Protein AF-A0A392SM19-F1 (afdb_monomer)

Nearest PDB structures (foldseek):
  3nbf-assembly2_D  TM=9.879E-01  e=1.807E-07  Thermus thermophilus HB27
  3bor-assembly1_A  TM=9.594E-0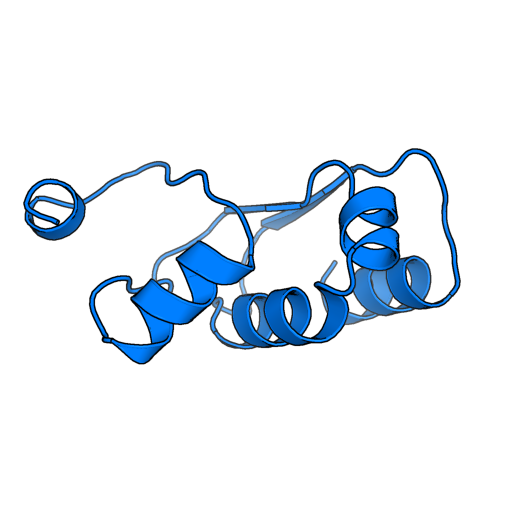1  e=3.088E-07  Homo sapiens
  3eiq-assembly1_D  TM=9.422E-01  e=1.180E-06  Homo sapiens
  3eiq-assembly1_A  TM=9.437E-01  e=1.542E-06  Homo sapiens
  2vsx-assembly1_A  TM=9.589E-01  e=1.231E-05  Saccharomyces cerevisiae

Solvent-accessible surface area (backbone atoms only — not comparable to full-atom values): 5225 Å² total; per-residue (Å²): 116,77,63,57,78,73,57,73,95,76,87,86,76,56,51,74,58,50,49,50,32,43,74,70,68,70,46,83,47,76,81,47,52,69,49,76,42,69,51,46,50,56,40,51,76,76,63,40,54,67,46,47,51,56,53,59,70,57,38,44,89,80,49,50,58,48,80,41,52,94,59,79,53,71,68,56,54,49,50,45,75,75,65,100

Radius of gyration: 12.92 Å; Cα contacts (8 Å, |Δi|>4): 79; chains: 1; bounding box: 37×21×26 Å

Organism: NCBI:txid97028

pLDDT: mean 93.51, std 6.19, range [58.44, 97.69]

InterPro domains:
  IPR011545 DEAD/DEAH-box helicase domain [PF00270] (6-78)
  IPR014001 Helicase superfamily 1/2, ATP-binding do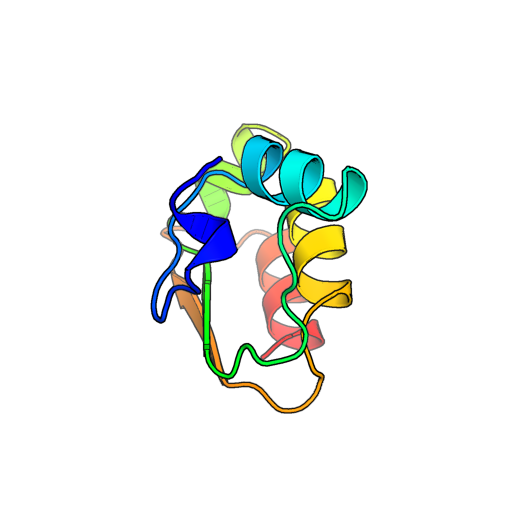main [PS51192] (1-84)
  IPR027417 P-loop containing nucleoside triphosphate hydrolase [G3DSA:3.40.50.300] (1-84)
  IPR027417 P-loop containing nucleoside triphosphate hydrolase [SSF52540] (2-84)
  IPR044742 RhlB-like, DEAD/DEAH-box helicase domain [cd00268] (1-84)
  IPR050079 DEAD box RNA helicase [PTHR47959] (2-84)

Sequence (84 aa):
MRQLDYGVDIAVGTPGRIIDLLNRGALNLKEVQFVILDEADQMLQVGFQEDVEKILERLPAKRQTLMFSATMPTWIKQLTRNYL

Mean predicted aligned error: 3.2 Å

Foldseek 3Di:
DVVCVVPDPDDDDDLVVVLVCVVVVNDAQAPAQEDEAEQVVVCVVVPCLVSVVVVLVRHDLRHYYHYYHPDCDPSNVVCVVVRD

Structure (mmCIF, N/CA/C/O backbone):
data_AF-A0A392SM19-F1
#
_entry.id   AF-A0A392SM19-F1
#
loop_
_atom_site.group_PDB
_atom_site.id
_atom_site.type_symbol
_atom_site.label_atom_id
_atom_site.label_alt_id
_atom_site.label_comp_id
_atom_site.label_asym_id
_atom_site.label_entity_id
_atom_site.label_seq_id
_atom_site.pdbx_PDB_ins_code
_atom_site.Cartn_x
_atom_site.Cartn_y
_atom_site.Cartn_z
_atom_site.occupancy
_atom_site.B_iso_or_equiv
_atom_site.auth_seq_id
_atom_site.auth_comp_id
_atom_site.auth_asym_id
_atom_site.auth_atom_id
_atom_site.pdbx_PDB_model_num
ATOM 1 N N . MET A 1 1 ? -15.266 -4.393 -15.016 1.00 58.44 1 MET A N 1
ATOM 2 C CA . MET A 1 1 ? -15.803 -3.796 -13.773 1.00 58.44 1 MET A CA 1
ATOM 3 C C . MET A 1 1 ? -16.833 -4.683 -13.083 1.00 58.44 1 MET A C 1
ATOM 5 O O . MET A 1 1 ? -16.759 -4.759 -11.873 1.00 58.44 1 MET A O 1
ATOM 9 N N . ARG A 1 2 ? -17.635 -5.473 -13.820 1.00 65.06 2 ARG A N 1
ATOM 10 C CA . ARG A 1 2 ? -18.594 -6.457 -13.272 1.00 65.06 2 ARG A CA 1
ATOM 11 C C . ARG A 1 2 ? -18.077 -7.378 -12.150 1.00 65.06 2 ARG A C 1
ATOM 13 O O . ARG A 1 2 ? -18.874 -7.820 -11.349 1.00 65.06 2 ARG A O 1
ATOM 20 N N . GLN A 1 3 ? -16.780 -7.705 -12.108 1.00 75.06 3 GLN A N 1
ATOM 21 C CA . GLN A 1 3 ? -16.209 -8.606 -11.091 1.00 75.06 3 GLN A CA 1
ATOM 22 C C . GLN A 1 3 ? -16.096 -7.976 -9.696 1.00 75.06 3 GLN A C 1
ATOM 24 O O . GLN A 1 3 ? -16.300 -8.684 -8.722 1.00 75.06 3 GLN A O 1
ATOM 29 N N . LEU A 1 4 ? -15.809 -6.672 -9.589 1.00 82.50 4 LEU A N 1
ATOM 30 C CA . LEU A 1 4 ? -15.725 -6.001 -8.282 1.00 82.50 4 LEU A CA 1
ATOM 31 C C . LEU A 1 4 ? -17.112 -5.816 -7.656 1.00 82.50 4 LEU A C 1
ATOM 33 O O . LEU A 1 4 ? -17.236 -5.842 -6.437 1.00 82.50 4 LEU A O 1
ATOM 37 N N . ASP A 1 5 ? -18.152 -5.717 -8.488 1.00 81.88 5 ASP A N 1
ATOM 38 C CA . ASP A 1 5 ? -19.545 -5.596 -8.045 1.00 81.88 5 ASP A CA 1
ATOM 39 C C . ASP A 1 5 ? -20.043 -6.853 -7.304 1.00 81.88 5 ASP A C 1
ATOM 41 O O . ASP A 1 5 ? -20.984 -6.771 -6.519 1.00 81.88 5 ASP A O 1
ATOM 45 N N . TYR A 1 6 ? -19.412 -8.013 -7.531 1.00 87.31 6 TYR A N 1
ATOM 46 C CA . TYR A 1 6 ? -19.704 -9.257 -6.808 1.00 87.31 6 TYR A CA 1
ATOM 47 C C . TYR A 1 6 ? -18.894 -9.413 -5.510 1.00 87.31 6 TYR A C 1
ATOM 49 O O . TYR A 1 6 ? -19.121 -10.370 -4.773 1.00 87.31 6 TYR A O 1
ATOM 57 N N . GLY A 1 7 ? -17.976 -8.484 -5.221 1.00 88.00 7 GLY A N 1
ATOM 58 C CA . GLY A 1 7 ? -16.991 -8.618 -4.152 1.00 88.00 7 GLY A CA 1
ATOM 59 C C . GLY A 1 7 ? -15.806 -9.502 -4.552 1.00 88.00 7 GLY A C 1
ATOM 60 O O . GLY A 1 7 ? -15.911 -10.377 -5.410 1.00 88.00 7 GLY A O 1
ATOM 61 N N . VAL A 1 8 ? -14.649 -9.242 -3.942 1.00 91.31 8 VAL A N 1
ATOM 62 C CA . VAL A 1 8 ? -13.420 -10.020 -4.143 1.00 91.31 8 VAL A CA 1
ATOM 63 C C . VAL A 1 8 ? -12.686 -10.178 -2.817 1.00 91.31 8 VAL A C 1
ATOM 65 O O . VAL A 1 8 ? -12.564 -9.212 -2.068 1.00 91.31 8 VAL A O 1
ATOM 68 N N . ASP A 1 9 ? -12.160 -11.373 -2.554 1.00 93.25 9 ASP A N 1
ATOM 69 C CA . ASP A 1 9 ? -11.325 -11.626 -1.371 1.00 93.25 9 ASP A CA 1
ATOM 70 C C . ASP A 1 9 ? -9.874 -11.175 -1.590 1.00 93.25 9 ASP A C 1
ATOM 72 O O . ASP A 1 9 ? -9.190 -10.745 -0.663 1.00 93.25 9 ASP A O 1
ATOM 76 N N . ILE A 1 10 ? -9.394 -11.271 -2.836 1.00 95.12 10 ILE A N 1
ATOM 77 C CA . ILE A 1 10 ? -8.028 -10.921 -3.229 1.00 95.12 10 ILE A CA 1
ATOM 78 C C . ILE A 1 10 ? -8.079 -10.047 -4.479 1.00 95.12 10 ILE A C 1
ATOM 80 O O . ILE A 1 10 ? -8.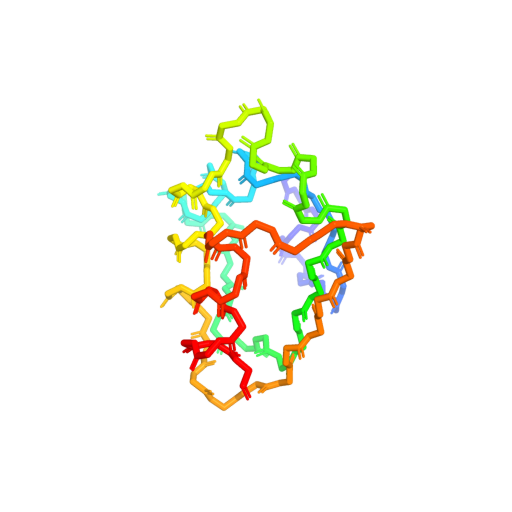674 -10.416 -5.493 1.00 95.12 10 ILE A O 1
ATOM 84 N N . ALA A 1 11 ? -7.400 -8.904 -4.421 1.00 94.44 11 ALA A N 1
ATOM 85 C CA . ALA A 1 11 ? -7.188 -8.023 -5.559 1.00 94.44 11 ALA A CA 1
ATOM 86 C C . ALA A 1 11 ? -5.688 -7.795 -5.767 1.00 94.44 11 ALA A C 1
ATOM 88 O O . ALA A 1 11 ? -4.961 -7.492 -4.824 1.00 94.44 11 ALA A O 1
ATOM 89 N N . VAL A 1 12 ? -5.239 -7.916 -7.018 1.00 96.31 12 VAL A N 1
ATOM 90 C CA . VAL A 1 12 ? -3.858 -7.642 -7.431 1.00 96.31 12 VAL A CA 1
ATOM 91 C C . VAL A 1 12 ? -3.895 -6.605 -8.544 1.00 96.31 12 VAL A C 1
ATOM 93 O O . VAL A 1 12 ? -4.678 -6.722 -9.488 1.00 96.31 12 VAL A O 1
ATOM 96 N N . GLY A 1 13 ? -3.058 -5.578 -8.446 1.00 95.19 13 GLY A N 1
ATOM 97 C CA . GLY A 1 13 ? -2.986 -4.536 -9.459 1.00 95.19 13 GLY A CA 1
ATOM 98 C C . GLY A 1 13 ? -1.809 -3.599 -9.252 1.00 95.19 13 GLY A C 1
ATOM 99 O O . GLY A 1 13 ? -1.259 -3.501 -8.159 1.00 95.19 13 GLY A O 1
ATOM 100 N N . THR A 1 14 ? -1.433 -2.899 -10.319 1.00 95.94 14 THR A N 1
ATOM 101 C CA . THR A 1 14 ? -0.410 -1.852 -10.260 1.00 95.94 14 THR A CA 1
ATOM 102 C C . THR A 1 14 ? -0.960 -0.596 -9.571 1.00 95.94 14 THR A C 1
ATOM 104 O O . THR A 1 14 ? -2.160 -0.317 -9.705 1.00 95.94 14 THR A O 1
ATOM 107 N N . PRO A 1 15 ? -0.117 0.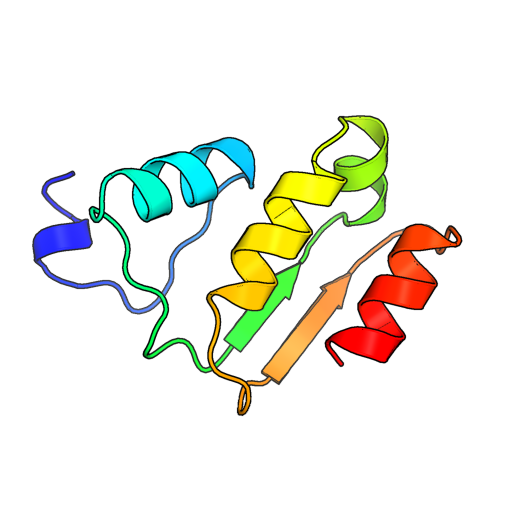201 -8.882 1.00 96.75 15 PRO A N 1
ATOM 108 C CA . PRO A 1 15 ? -0.568 1.370 -8.120 1.00 96.75 15 PRO A CA 1
ATOM 109 C C . PRO A 1 15 ? -1.453 2.322 -8.933 1.00 96.75 15 PRO A C 1
ATOM 111 O O . PRO A 1 15 ? -2.570 2.624 -8.515 1.00 96.75 15 PRO A O 1
ATOM 114 N N . GLY A 1 16 ? -1.033 2.668 -10.156 1.00 96.25 16 GLY A N 1
ATOM 115 C CA . GLY A 1 16 ? -1.787 3.558 -11.045 1.00 96.25 16 GLY A CA 1
ATOM 116 C C . GLY A 1 16 ? -3.208 3.076 -11.385 1.00 96.25 16 GLY A C 1
ATOM 117 O O . GLY A 1 16 ? -4.127 3.883 -11.515 1.00 96.25 16 GLY A O 1
ATOM 118 N N . ARG A 1 17 ? -3.446 1.759 -11.495 1.00 96.25 17 ARG A N 1
ATOM 119 C CA . ARG A 1 17 ? -4.808 1.237 -11.717 1.00 96.25 17 ARG A CA 1
ATOM 120 C C . ARG A 1 17 ? -5.613 1.183 -10.422 1.00 96.25 17 ARG A C 1
ATOM 122 O O . ARG A 1 17 ? -6.812 1.451 -10.456 1.00 96.25 17 ARG A O 1
ATOM 129 N N . ILE A 1 18 ? -4.985 0.834 -9.303 1.00 96.69 18 ILE A N 1
ATOM 130 C CA . ILE A 1 18 ? -5.661 0.789 -8.003 1.00 96.69 18 ILE A CA 1
ATOM 131 C C . ILE A 1 18 ? -6.137 2.191 -7.608 1.00 96.69 18 ILE A C 1
ATOM 133 O O . ILE A 1 18 ? -7.299 2.346 -7.234 1.00 96.69 18 ILE A O 1
ATOM 137 N N . ILE A 1 19 ? -5.297 3.218 -7.770 1.00 96.06 19 ILE A N 1
ATOM 138 C CA . ILE A 1 19 ? -5.671 4.600 -7.452 1.00 96.06 19 ILE A CA 1
ATOM 139 C C . ILE A 1 19 ? -6.783 5.129 -8.371 1.00 96.06 19 ILE A C 1
ATOM 141 O O . ILE A 1 19 ? -7.709 5.771 -7.880 1.00 96.06 19 ILE A O 1
ATOM 145 N N . ASP A 1 20 ? -6.775 4.796 -9.671 1.00 96.38 20 ASP A N 1
ATOM 146 C CA . ASP A 1 20 ? -7.886 5.119 -10.585 1.00 96.38 20 ASP A CA 1
ATOM 147 C C . ASP A 1 20 ? -9.210 4.526 -10.082 1.00 96.38 20 ASP A C 1
ATOM 149 O O . ASP A 1 20 ? -10.217 5.228 -9.970 1.00 96.38 20 ASP A O 1
ATOM 153 N N . LEU A 1 21 ? -9.209 3.240 -9.719 1.00 95.31 21 LEU A N 1
ATOM 154 C CA . LEU A 1 21 ? -10.410 2.558 -9.235 1.00 95.31 21 LEU A CA 1
ATOM 155 C C . LEU A 1 21 ? -10.902 3.123 -7.896 1.00 95.31 21 LEU A C 1
ATOM 157 O O . LEU A 1 21 ? -12.113 3.266 -7.713 1.00 95.31 21 LEU A O 1
ATOM 161 N N . LEU A 1 22 ? -9.989 3.485 -6.990 1.00 94.56 22 LEU A N 1
ATOM 162 C CA . LEU A 1 22 ? -10.317 4.167 -5.736 1.00 94.56 22 LEU A CA 1
ATOM 163 C C . LEU A 1 22 ? -10.956 5.537 -5.992 1.00 94.56 22 LEU A C 1
ATOM 165 O O . LEU A 1 22 ? -12.001 5.847 -5.421 1.00 94.56 22 LEU A O 1
ATOM 169 N N . ASN A 1 23 ? -10.361 6.343 -6.875 1.00 94.81 23 ASN A N 1
ATOM 170 C CA . ASN A 1 23 ? -10.841 7.690 -7.197 1.00 94.81 23 ASN A CA 1
ATOM 171 C C . ASN A 1 23 ? -12.221 7.673 -7.862 1.00 94.81 23 ASN A C 1
ATOM 173 O O . ASN A 1 23 ? -13.042 8.555 -7.623 1.00 94.81 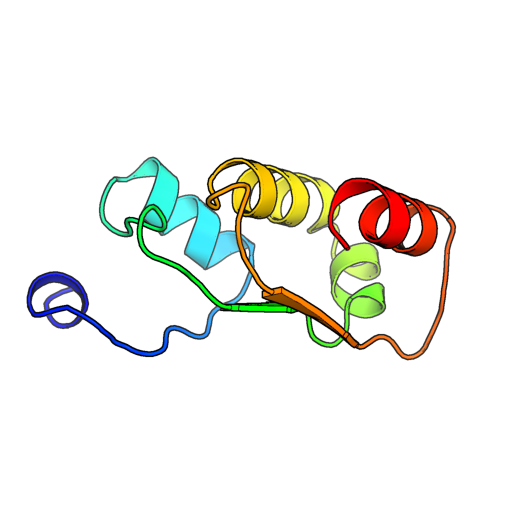23 ASN A O 1
ATOM 177 N N . ARG A 1 24 ? -12.499 6.645 -8.667 1.00 94.62 24 ARG A N 1
ATOM 178 C CA . ARG A 1 24 ? -13.800 6.431 -9.315 1.00 94.62 24 ARG A CA 1
ATOM 179 C C . ARG A 1 24 ? -14.853 5.824 -8.387 1.00 94.62 24 ARG A C 1
ATOM 181 O O . ARG A 1 24 ? -15.993 5.657 -8.812 1.00 94.62 24 ARG A O 1
ATOM 188 N N . GLY A 1 25 ? -14.480 5.450 -7.162 1.00 92.00 25 GLY A N 1
ATOM 189 C CA . GLY A 1 25 ? -15.354 4.750 -6.219 1.00 92.00 25 GLY A CA 1
ATOM 190 C C . GLY A 1 25 ? -15.689 3.312 -6.628 1.00 92.00 25 GLY A C 1
ATOM 191 O O . GLY A 1 25 ? -16.611 2.726 -6.073 1.00 92.00 25 GLY A O 1
ATOM 192 N N . ALA A 1 26 ? -14.957 2.744 -7.591 1.00 92.88 26 ALA A N 1
ATOM 193 C CA . ALA A 1 26 ? -15.164 1.385 -8.093 1.00 92.88 26 ALA A CA 1
ATOM 194 C C . ALA A 1 26 ? -14.441 0.319 -7.251 1.00 92.88 26 ALA A C 1
ATOM 196 O O . ALA A 1 26 ? -14.722 -0.868 -7.392 1.00 92.88 26 ALA A O 1
ATOM 197 N N . LEU A 1 27 ? -13.500 0.731 -6.397 1.00 93.88 27 LEU A N 1
ATOM 198 C CA . LEU A 1 27 ? -12.803 -0.129 -5.445 1.00 93.88 27 LEU A CA 1
ATOM 199 C C . LEU A 1 27 ? -12.887 0.483 -4.046 1.00 93.88 27 LEU A C 1
ATOM 201 O O . LEU A 1 27 ? -12.597 1.663 -3.853 1.00 93.88 27 LEU A O 1
ATOM 205 N N . ASN A 1 28 ? -13.262 -0.337 -3.068 1.00 93.00 28 ASN A N 1
ATOM 206 C CA . ASN A 1 28 ? -13.342 0.042 -1.664 1.00 93.00 28 ASN A CA 1
ATOM 207 C C . ASN A 1 28 ? -12.370 -0.822 -0.854 1.00 93.00 28 ASN A C 1
ATOM 209 O O . ASN A 1 28 ? -12.452 -2.043 -0.900 1.00 93.00 28 ASN A O 1
ATOM 213 N N . LEU A 1 29 ? -11.467 -0.183 -0.108 1.00 95.12 29 LEU A N 1
ATOM 214 C CA . LEU A 1 29 ? -10.437 -0.865 0.680 1.00 95.12 29 LEU A CA 1
ATOM 215 C C . LEU A 1 29 ? -10.726 -0.894 2.190 1.00 95.12 29 LEU A C 1
ATOM 217 O O . LEU A 1 29 ? -9.887 -1.344 2.964 1.00 95.12 29 LEU A O 1
ATOM 221 N N . LYS A 1 30 ? -11.903 -0.429 2.635 1.00 94.56 30 LYS A N 1
ATOM 222 C CA . LYS A 1 30 ? -12.244 -0.279 4.065 1.00 94.56 30 LYS A CA 1
ATOM 223 C C . LYS A 1 30 ? -12.257 -1.581 4.872 1.00 94.56 30 LYS A C 1
ATOM 225 O O . LYS A 1 30 ? -12.199 -1.518 6.094 1.00 94.56 30 LYS A O 1
ATOM 230 N N . GLU A 1 31 ? -12.345 -2.731 4.216 1.00 94.75 31 GLU A N 1
ATOM 231 C CA . GLU A 1 31 ? -12.394 -4.047 4.870 1.00 94.75 31 GLU A CA 1
ATOM 232 C C . GLU A 1 31 ? -11.088 -4.838 4.706 1.00 94.75 31 GLU A C 1
ATOM 234 O O . GLU A 1 31 ? -10.982 -5.977 5.153 1.00 94.75 31 GLU A O 1
ATOM 239 N N . VAL A 1 32 ? -10.065 -4.236 4.091 1.00 96.88 32 VAL A N 1
ATOM 240 C CA . VAL A 1 32 ? -8.791 -4.910 3.836 1.00 96.88 32 VAL A CA 1
ATOM 241 C C . VAL A 1 32 ? -8.043 -5.153 5.143 1.00 96.88 32 VAL A C 1
ATOM 243 O O . VAL A 1 32 ? -7.693 -4.220 5.867 1.00 96.88 32 VAL A O 1
ATOM 246 N N . GLN A 1 33 ? -7.745 -6.423 5.407 1.00 97.31 33 GLN A N 1
ATOM 247 C CA . GLN A 1 33 ? -6.978 -6.858 6.576 1.00 97.31 33 GLN A CA 1
ATOM 248 C C . GLN A 1 33 ? -5.499 -7.101 6.267 1.00 97.31 33 GLN A C 1
ATOM 250 O O . GLN A 1 33 ? -4.678 -7.068 7.181 1.00 97.31 33 GLN A O 1
ATOM 255 N N . PHE A 1 34 ? -5.158 -7.320 4.995 1.00 97.69 34 PHE A N 1
ATOM 256 C CA . PHE A 1 34 ? -3.805 -7.629 4.544 1.00 97.69 34 PHE A CA 1
ATOM 257 C C . PHE A 1 34 ? -3.452 -6.790 3.323 1.00 97.69 34 PHE A C 1
ATOM 259 O O . PHE A 1 34 ? -4.230 -6.717 2.375 1.00 97.69 34 PHE A O 1
ATOM 266 N N . VAL A 1 35 ? -2.263 -6.197 3.321 1.00 97.38 35 VAL A N 1
ATOM 267 C CA . VAL A 1 35 ? -1.709 -5.533 2.139 1.00 97.38 35 VAL A CA 1
ATOM 268 C C . VAL A 1 35 ? -0.283 -6.009 1.904 1.00 97.38 35 VAL A C 1
ATOM 270 O O . VAL A 1 35 ? 0.496 -6.151 2.846 1.00 97.38 35 VAL A O 1
ATOM 273 N N . ILE A 1 36 ? 0.039 -6.267 0.639 1.00 97.62 36 ILE A N 1
ATOM 274 C CA . ILE A 1 36 ? 1.359 -6.714 0.203 1.00 97.62 36 ILE A CA 1
ATOM 275 C C . ILE A 1 36 ? 1.881 -5.708 -0.818 1.00 97.62 36 ILE A C 1
ATOM 277 O O . ILE A 1 36 ? 1.218 -5.441 -1.818 1.00 97.62 36 ILE A O 1
ATOM 281 N N . LEU A 1 37 ? 3.061 -5.154 -0.553 1.00 97.00 37 LEU A N 1
ATOM 282 C CA . LEU A 1 37 ? 3.823 -4.357 -1.508 1.00 97.00 37 LEU A CA 1
ATOM 283 C C . LEU A 1 37 ? 4.991 -5.207 -1.996 1.00 97.00 37 LEU A C 1
ATOM 285 O O . LEU A 1 37 ? 5.902 -5.488 -1.220 1.00 97.00 37 LEU A O 1
ATOM 289 N N . ASP A 1 38 ? 4.939 -5.637 -3.250 1.00 96.75 38 ASP A N 1
ATOM 290 C CA . ASP A 1 38 ? 6.009 -6.413 -3.879 1.00 96.75 38 ASP A CA 1
ATOM 291 C C . ASP A 1 38 ? 6.863 -5.526 -4.789 1.00 96.75 38 ASP A C 1
ATOM 293 O O . ASP A 1 38 ? 6.366 -4.530 -5.311 1.00 96.75 38 ASP A O 1
ATOM 297 N N . GLU A 1 39 ? 8.143 -5.864 -4.945 1.00 96.25 39 GLU A N 1
ATOM 298 C CA . GLU A 1 39 ? 9.131 -5.083 -5.708 1.00 96.25 39 GLU A CA 1
ATOM 299 C C . GLU A 1 39 ? 9.074 -3.568 -5.411 1.00 96.25 39 GLU A C 1
ATOM 301 O O . GLU A 1 39 ? 9.033 -2.720 -6.309 1.00 96.25 39 GLU A O 1
ATOM 306 N N . ALA A 1 40 ? 9.035 -3.194 -4.126 1.00 95.31 40 ALA A N 1
ATOM 307 C CA . ALA A 1 40 ? 8.811 -1.800 -3.734 1.00 95.31 40 ALA A CA 1
ATOM 308 C C . ALA A 1 40 ? 9.889 -0.835 -4.278 1.00 95.31 40 ALA A C 1
ATOM 310 O O . ALA A 1 40 ? 9.609 0.330 -4.559 1.00 95.31 40 ALA A O 1
ATOM 311 N N . ASP A 1 41 ? 11.119 -1.299 -4.490 1.00 95.06 41 ASP A N 1
ATOM 312 C CA . ASP A 1 41 ? 12.168 -0.512 -5.137 1.00 95.06 41 ASP A CA 1
ATOM 313 C C . ASP A 1 41 ? 11.931 -0.260 -6.626 1.00 95.06 41 ASP A C 1
ATOM 315 O O . ASP A 1 41 ? 12.305 0.807 -7.117 1.00 95.06 41 ASP A O 1
ATOM 319 N N . GLN A 1 42 ? 11.250 -1.160 -7.331 1.00 95.50 42 GLN A N 1
ATOM 320 C CA . GLN A 1 42 ? 10.796 -0.908 -8.698 1.00 95.50 42 GLN A CA 1
ATOM 321 C C . GLN A 1 42 ? 9.684 0.138 -8.733 1.00 95.50 42 GLN A C 1
ATOM 323 O O . GLN A 1 42 ? 9.721 1.036 -9.573 1.00 95.50 42 GLN A O 1
ATOM 328 N N . MET A 1 43 ? 8.745 0.102 -7.778 1.00 94.50 43 MET A N 1
ATOM 329 C CA . MET A 1 43 ? 7.700 1.133 -7.663 1.00 94.50 43 MET A CA 1
ATOM 330 C C . MET A 1 43 ? 8.297 2.538 -7.513 1.00 94.50 43 MET A C 1
ATOM 332 O O . MET A 1 43 ? 7.789 3.492 -8.103 1.00 94.50 43 MET A O 1
ATOM 336 N N . LEU A 1 44 ? 9.405 2.664 -6.776 1.00 92.38 44 LEU A N 1
ATOM 337 C CA . LEU A 1 44 ? 10.165 3.908 -6.672 1.00 92.38 44 LEU A CA 1
ATOM 338 C C . LEU A 1 44 ? 10.773 4.330 -8.018 1.00 92.38 44 LEU A C 1
ATOM 340 O O . LEU A 1 44 ? 10.649 5.490 -8.401 1.00 92.38 44 LEU A O 1
ATOM 344 N N . GLN A 1 45 ? 11.416 3.407 -8.737 1.00 92.06 45 GLN A N 1
ATOM 345 C CA . GLN A 1 45 ? 12.093 3.699 -10.010 1.00 92.06 45 GLN A CA 1
ATOM 346 C C . GLN A 1 45 ? 11.137 4.223 -11.086 1.00 92.06 45 GLN A C 1
ATOM 348 O O . GLN A 1 45 ? 11.506 5.107 -11.856 1.00 92.06 45 GLN A O 1
ATOM 353 N N . VAL A 1 46 ? 9.908 3.704 -11.122 1.00 93.38 46 VAL A N 1
ATOM 354 C CA . VAL A 1 46 ? 8.882 4.116 -12.093 1.00 93.38 46 VAL A CA 1
ATOM 355 C C . VAL A 1 46 ? 8.032 5.305 -11.623 1.00 93.38 46 VAL A C 1
ATOM 357 O O . VAL A 1 46 ? 7.179 5.771 -12.375 1.00 93.38 46 VAL A O 1
ATOM 360 N N . GLY A 1 47 ? 8.262 5.812 -10.405 1.00 95.25 47 GLY A N 1
ATOM 361 C CA . GLY A 1 47 ? 7.606 7.015 -9.882 1.00 95.25 47 GLY A CA 1
ATOM 362 C C . GLY A 1 47 ? 6.241 6.797 -9.216 1.00 95.25 47 GLY A C 1
ATOM 363 O O . GLY A 1 47 ? 5.457 7.736 -9.139 1.00 95.25 47 GLY A O 1
ATOM 364 N N . PHE A 1 48 ? 5.939 5.601 -8.700 1.00 96.00 48 PHE A N 1
ATOM 365 C CA . PHE A 1 48 ? 4.657 5.298 -8.034 1.00 96.00 48 PHE A CA 1
ATOM 366 C C . PHE A 1 48 ? 4.601 5.649 -6.541 1.00 96.00 48 PHE A C 1
ATOM 368 O O . PHE A 1 48 ? 3.681 5.227 -5.845 1.00 96.00 48 PHE A O 1
ATOM 375 N N . GLN A 1 49 ? 5.558 6.417 -6.027 1.00 94.50 49 GLN A N 1
ATOM 376 C CA . GLN A 1 49 ? 5.667 6.717 -4.594 1.00 94.50 49 GLN A CA 1
ATOM 377 C C . GLN A 1 49 ? 4.381 7.336 -4.033 1.00 94.50 49 GLN A C 1
ATOM 379 O O . GLN A 1 49 ? 3.812 6.833 -3.068 1.00 94.50 49 GLN A O 1
ATOM 384 N N . GLU A 1 50 ? 3.904 8.394 -4.691 1.00 95.25 50 GLU A N 1
ATOM 385 C CA . GLU A 1 50 ? 2.713 9.135 -4.278 1.00 95.25 50 GLU A CA 1
ATOM 386 C C . GLU A 1 50 ? 1.445 8.275 -4.382 1.00 95.25 50 GLU A C 1
ATOM 388 O O . GLU A 1 50 ? 0.584 8.318 -3.503 1.00 95.25 50 GLU A O 1
ATOM 393 N N . ASP A 1 51 ? 1.337 7.451 -5.427 1.00 96.75 51 ASP A N 1
ATOM 394 C CA . ASP A 1 51 ? 0.200 6.547 -5.607 1.00 96.75 51 ASP A CA 1
ATOM 395 C C . ASP A 1 51 ? 0.159 5.480 -4.510 1.00 96.75 51 ASP A C 1
ATOM 397 O O . ASP A 1 51 ? -0.904 5.212 -3.948 1.00 96.75 51 ASP A O 1
ATOM 401 N N . VAL A 1 52 ? 1.310 4.892 -4.169 1.00 96.12 52 VAL A N 1
ATOM 402 C CA . VAL A 1 52 ? 1.422 3.901 -3.092 1.00 96.12 52 VAL A CA 1
ATOM 403 C C . VAL A 1 52 ? 1.035 4.518 -1.752 1.00 96.12 52 VAL A C 1
ATOM 405 O O . VAL A 1 52 ? 0.229 3.934 -1.029 1.00 96.12 52 VAL A O 1
ATOM 408 N N . GLU A 1 53 ? 1.548 5.705 -1.429 1.00 95.56 53 GLU A N 1
ATOM 409 C CA . GLU A 1 53 ? 1.211 6.405 -0.185 1.00 95.56 53 GLU A CA 1
ATOM 410 C C . GLU A 1 53 ? -0.293 6.685 -0.091 1.00 95.56 53 GLU A C 1
ATOM 412 O O . GLU A 1 53 ? -0.927 6.297 0.892 1.00 95.56 53 GLU A O 1
ATOM 417 N N . LYS A 1 54 ? -0.906 7.220 -1.155 1.00 96.06 54 LYS A N 1
ATOM 418 C CA . LYS A 1 54 ? -2.360 7.444 -1.212 1.00 96.06 54 LYS A CA 1
ATOM 419 C C . LYS A 1 54 ? -3.164 6.159 -1.037 1.00 96.06 54 LYS A C 1
ATOM 421 O O . LYS A 1 54 ? -4.209 6.176 -0.389 1.00 96.06 54 LYS A O 1
ATOM 426 N N . ILE A 1 55 ? -2.720 5.042 -1.615 1.00 96.31 55 ILE A N 1
ATOM 427 C CA . ILE A 1 55 ? -3.388 3.747 -1.429 1.00 96.31 55 ILE A CA 1
ATOM 428 C C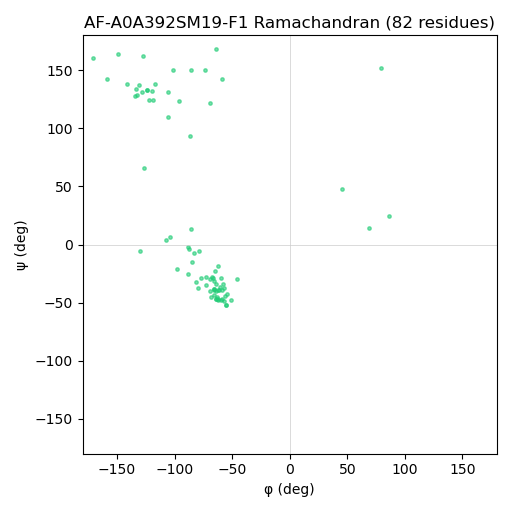 . ILE A 1 55 ? -3.308 3.323 0.042 1.00 96.31 55 ILE A C 1
ATOM 430 O O . ILE A 1 55 ? -4.326 2.942 0.622 1.00 96.31 55 ILE A O 1
ATOM 434 N N . LEU A 1 56 ? -2.129 3.423 0.663 1.00 95.44 56 LEU A N 1
ATOM 435 C CA . LEU A 1 56 ? -1.909 3.022 2.054 1.00 95.44 56 LEU A CA 1
ATOM 436 C C . LEU A 1 56 ? -2.679 3.885 3.064 1.00 95.44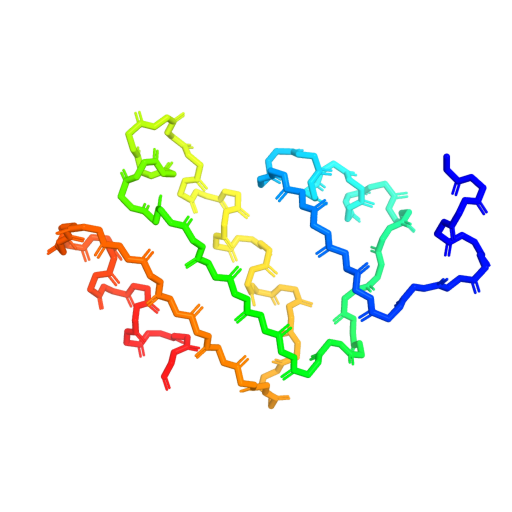 56 LEU A C 1
ATOM 438 O O . LEU A 1 56 ? -3.111 3.365 4.095 1.00 95.44 56 LEU A O 1
ATOM 442 N N . GLU A 1 57 ? -2.893 5.166 2.763 1.00 94.69 57 GLU A N 1
ATOM 443 C CA . GLU A 1 57 ? -3.734 6.080 3.549 1.00 94.69 57 GLU A CA 1
ATOM 444 C C . GLU A 1 57 ? -5.225 5.716 3.502 1.00 94.69 57 GLU A C 1
ATOM 446 O O . GLU A 1 57 ? -5.973 6.000 4.438 1.00 94.69 57 GLU A O 1
ATOM 451 N N . ARG A 1 58 ? -5.682 5.075 2.419 1.00 95.25 58 ARG A N 1
ATOM 452 C CA . ARG A 1 58 ? -7.076 4.622 2.265 1.00 95.25 58 ARG A CA 1
ATOM 453 C C . ARG A 1 58 ? -7.348 3.273 2.928 1.00 95.25 58 ARG A C 1
ATOM 455 O O . ARG A 1 58 ? -8.507 2.856 2.976 1.00 95.25 58 ARG A O 1
ATOM 462 N N . LEU A 1 59 ? -6.312 2.600 3.427 1.00 96.12 59 LEU A N 1
ATOM 463 C CA . LEU A 1 59 ? -6.434 1.323 4.119 1.00 96.12 59 LEU A CA 1
ATOM 464 C C . LEU A 1 59 ? -6.735 1.502 5.618 1.00 96.12 59 LEU A C 1
ATOM 466 O O . LEU A 1 59 ? -6.267 2.461 6.237 1.00 96.12 59 LEU A O 1
ATOM 470 N N . PRO A 1 60 ? -7.441 0.548 6.250 1.00 96.31 60 PRO A N 1
ATOM 471 C CA . PRO A 1 60 ? -7.691 0.561 7.689 1.00 96.31 60 PRO A CA 1
ATOM 472 C C . PRO A 1 60 ? -6.395 0.567 8.500 1.00 96.31 60 PRO A C 1
ATOM 474 O O . PRO A 1 60 ? -5.439 -0.126 8.154 1.00 96.31 60 PRO A O 1
ATOM 477 N N . ALA A 1 61 ? -6.369 1.297 9.619 1.00 93.31 61 ALA A N 1
ATOM 478 C CA . ALA A 1 61 ? -5.192 1.360 10.493 1.00 93.31 61 ALA A CA 1
ATOM 479 C C . ALA A 1 61 ? -4.822 -0.013 11.081 1.00 93.31 61 ALA A C 1
ATOM 481 O O . ALA A 1 61 ? -3.650 -0.364 11.167 1.00 93.31 61 ALA A O 1
ATOM 482 N N . LYS A 1 62 ? -5.828 -0.813 11.458 1.00 95.12 62 LYS A N 1
ATOM 483 C CA . LYS A 1 62 ? -5.629 -2.188 11.920 1.00 95.12 62 LYS A CA 1
ATOM 484 C C . LYS A 1 62 ? -5.609 -3.131 10.718 1.00 95.12 62 LYS A C 1
ATOM 486 O O . LYS A 1 62 ? -6.657 -3.598 10.282 1.00 95.12 62 LYS A O 1
ATOM 491 N N . ARG A 1 63 ? -4.410 -3.408 10.219 1.00 95.75 63 ARG A N 1
ATOM 492 C CA . ARG A 1 63 ? -4.133 -4.356 9.133 1.00 95.75 63 ARG A CA 1
ATOM 493 C C . ARG A 1 63 ? -2.750 -4.972 9.320 1.00 95.75 63 ARG A C 1
ATOM 495 O O . ARG A 1 63 ? -1.928 -4.421 10.047 1.00 95.75 63 ARG A O 1
ATOM 502 N N . GLN A 1 64 ? -2.481 -6.071 8.633 1.00 96.62 64 GLN A N 1
ATOM 503 C CA . GLN A 1 64 ? -1.134 -6.595 8.467 1.00 96.62 64 GLN A CA 1
ATOM 504 C C . GLN A 1 64 ? -0.559 -6.103 7.137 1.00 96.62 64 GLN A C 1
ATOM 506 O O . GLN A 1 64 ? -1.135 -6.337 6.074 1.00 96.62 64 GLN A O 1
ATOM 511 N N . THR A 1 65 ? 0.588 -5.435 7.197 1.00 96.06 65 THR A N 1
ATOM 512 C CA . THR A 1 65 ? 1.324 -4.995 6.011 1.00 96.06 65 THR A CA 1
ATOM 513 C C . THR A 1 65 ? 2.546 -5.889 5.817 1.00 96.06 65 THR A C 1
ATOM 515 O O . THR A 1 65 ? 3.307 -6.115 6.757 1.00 96.06 65 THR A O 1
ATOM 518 N N . LEU A 1 66 ? 2.746 -6.392 4.600 1.00 96.38 66 LEU A N 1
ATOM 519 C CA . LEU A 1 66 ? 3.977 -7.053 4.180 1.00 96.38 66 LEU A CA 1
ATOM 520 C C . LEU A 1 66 ? 4.610 -6.246 3.048 1.00 96.38 66 LEU A C 1
ATOM 522 O O . LEU A 1 66 ? 3.914 -5.774 2.151 1.00 96.38 66 LEU A O 1
ATOM 526 N N . MET A 1 67 ? 5.929 -6.095 3.085 1.00 95.94 67 MET A N 1
ATOM 527 C CA . MET A 1 67 ? 6.671 -5.366 2.064 1.00 95.94 67 MET A CA 1
ATOM 528 C C . MET A 1 67 ? 7.905 -6.164 1.653 1.00 95.94 67 MET A C 1
ATOM 530 O O . MET A 1 67 ? 8.705 -6.558 2.502 1.00 95.94 67 MET A O 1
ATOM 534 N N . PHE A 1 68 ? 8.048 -6.371 0.350 1.00 96.12 68 PHE A N 1
ATOM 535 C CA . PHE A 1 68 ? 9.134 -7.099 -0.284 1.00 96.12 68 PHE A CA 1
ATOM 536 C C . PHE A 1 68 ? 9.866 -6.155 -1.239 1.00 96.12 68 PHE A C 1
ATOM 538 O O . PHE A 1 68 ? 9.258 -5.395 -1.991 1.00 96.12 68 PHE A O 1
ATOM 545 N N . SER A 1 69 ? 11.192 -6.145 -1.150 1.00 96.56 69 SER A N 1
ATOM 546 C CA . SER A 1 69 ? 12.048 -5.267 -1.944 1.00 96.56 69 SER A CA 1
ATOM 547 C C . SER A 1 69 ? 13.454 -5.844 -2.016 1.00 96.56 69 SER A C 1
ATOM 549 O O . SER A 1 69 ? 13.947 -6.378 -1.018 1.00 96.56 69 SER A O 1
ATOM 551 N N . ALA A 1 70 ? 14.118 -5.711 -3.165 1.00 97.38 70 ALA A N 1
ATOM 552 C CA . ALA A 1 70 ? 15.512 -6.131 -3.308 1.00 97.38 70 ALA A CA 1
ATOM 553 C C . ALA A 1 70 ? 16.480 -5.120 -2.668 1.00 97.38 70 ALA A C 1
ATOM 555 O O . ALA A 1 70 ? 17.551 -5.489 -2.182 1.00 97.38 70 ALA A O 1
ATOM 556 N N . THR A 1 71 ? 16.100 -3.841 -2.632 1.00 96.31 71 THR A N 1
ATOM 557 C CA . THR A 1 71 ? 16.900 -2.755 -2.052 1.00 96.31 71 THR A CA 1
ATOM 558 C C . THR A 1 71 ? 16.114 -1.929 -1.027 1.00 96.31 71 THR A C 1
ATOM 560 O O . THR A 1 71 ? 14.889 -1.973 -0.971 1.00 96.31 71 THR A O 1
ATOM 563 N N . MET A 1 72 ? 16.819 -1.168 -0.177 1.00 96.31 72 MET A N 1
ATOM 564 C CA . MET A 1 72 ? 16.217 -0.367 0.909 1.00 96.31 72 MET A CA 1
ATOM 565 C C . MET A 1 72 ? 16.647 1.116 0.860 1.00 96.31 72 MET A C 1
ATOM 567 O O . MET A 1 72 ? 17.357 1.588 1.760 1.00 96.31 72 MET A O 1
ATOM 571 N N . PRO A 1 73 ? 16.255 1.878 -0.176 1.00 95.81 73 PRO A N 1
ATOM 572 C CA . PRO A 1 73 ? 16.434 3.328 -0.225 1.00 95.81 73 PRO A CA 1
ATOM 573 C C . PRO A 1 73 ? 15.619 4.047 0.866 1.00 95.81 73 PRO A C 1
ATOM 575 O O . PRO A 1 73 ? 14.755 3.465 1.525 1.00 95.81 73 PRO A O 1
ATOM 578 N N . THR A 1 74 ? 15.897 5.338 1.067 1.00 96.06 74 THR A N 1
ATOM 579 C CA . THR A 1 74 ? 15.299 6.149 2.145 1.00 96.06 74 THR A CA 1
ATOM 580 C C . THR A 1 74 ? 13.772 6.118 2.143 1.00 96.06 74 THR A C 1
ATOM 582 O O . THR A 1 74 ? 13.182 5.942 3.206 1.00 96.06 74 THR A O 1
ATOM 585 N N . TRP A 1 75 ? 13.146 6.218 0.967 1.00 95.19 75 TRP A N 1
ATOM 586 C CA . TRP A 1 75 ? 11.689 6.172 0.830 1.00 95.19 75 TRP A CA 1
ATOM 587 C C . TRP A 1 75 ? 11.100 4.857 1.368 1.00 95.19 75 TRP A C 1
ATOM 589 O O . TRP A 1 75 ? 10.213 4.884 2.213 1.00 95.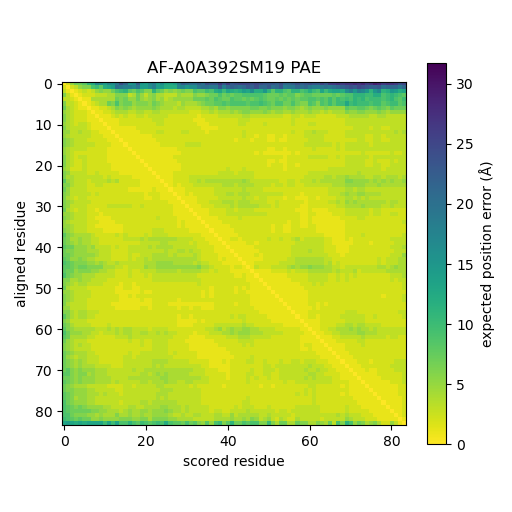19 75 TRP A O 1
ATOM 599 N N . ILE A 1 76 ? 11.675 3.705 1.008 1.00 95.00 76 ILE A N 1
ATOM 600 C CA . ILE A 1 76 ? 11.217 2.390 1.492 1.00 95.00 76 ILE A CA 1
ATOM 601 C C . ILE A 1 76 ? 11.396 2.257 3.010 1.00 95.00 76 ILE A C 1
ATOM 603 O O . ILE A 1 76 ? 10.516 1.753 3.710 1.00 95.00 76 ILE A O 1
ATOM 607 N N . LYS A 1 77 ? 12.511 2.757 3.559 1.00 95.31 77 LYS A N 1
ATOM 608 C CA . LYS A 1 77 ? 12.738 2.774 5.015 1.00 95.31 77 LYS A CA 1
ATOM 609 C C . LYS A 1 77 ? 11.696 3.619 5.752 1.00 95.31 77 LYS A C 1
ATOM 611 O O . LYS A 1 77 ? 11.279 3.243 6.844 1.00 95.31 77 LYS A O 1
ATOM 616 N N . GLN A 1 78 ? 11.301 4.756 5.183 1.00 95.19 78 GLN A N 1
ATOM 617 C CA . GLN A 1 78 ? 10.249 5.609 5.740 1.00 95.19 78 GLN A CA 1
ATOM 618 C C . GLN A 1 78 ? 8.884 4.928 5.645 1.00 95.19 78 GLN A C 1
ATOM 620 O O . GLN A 1 78 ? 8.175 4.866 6.644 1.00 95.19 78 GLN A O 1
ATOM 625 N N . LEU A 1 79 ? 8.569 4.333 4.493 1.00 93.50 79 LEU A N 1
ATOM 626 C CA . LEU A 1 79 ? 7.338 3.578 4.280 1.00 93.50 79 LEU A CA 1
ATOM 627 C C . LEU A 1 79 ? 7.188 2.454 5.313 1.00 93.50 79 LEU A C 1
ATOM 629 O O . LEU A 1 79 ? 6.137 2.322 5.932 1.00 93.50 79 LEU A O 1
ATOM 633 N N . THR A 1 80 ? 8.278 1.720 5.568 1.00 92.50 80 THR A N 1
ATOM 634 C CA . THR A 1 80 ? 8.330 0.673 6.600 1.00 92.50 80 THR A CA 1
ATOM 635 C C . THR A 1 80 ? 7.927 1.232 7.961 1.00 92.50 80 THR A C 1
ATOM 637 O O . THR A 1 80 ? 7.040 0.701 8.601 1.00 92.50 80 THR A O 1
ATOM 640 N N . ARG A 1 81 ? 8.548 2.333 8.399 1.00 92.94 81 ARG A N 1
ATOM 641 C CA . ARG A 1 81 ? 8.308 2.915 9.731 1.00 92.94 81 ARG A CA 1
ATOM 642 C C . ARG A 1 81 ? 6.905 3.487 9.913 1.00 92.94 81 ARG A C 1
ATOM 644 O O . ARG A 1 81 ? 6.440 3.580 11.042 1.00 92.94 81 ARG A O 1
ATOM 651 N N . ASN A 1 82 ? 6.289 3.943 8.827 1.00 90.81 82 ASN A N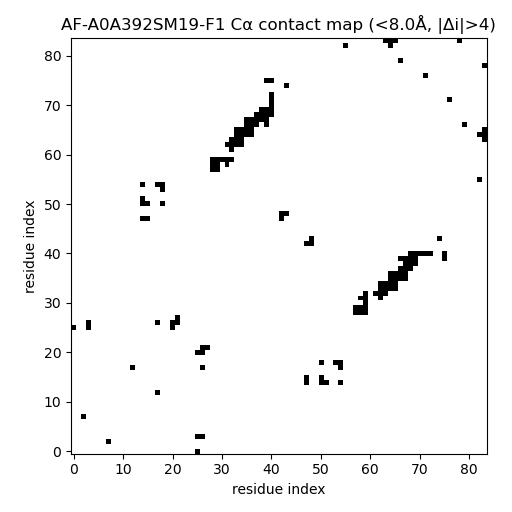 1
ATOM 652 C CA . ASN A 1 82 ? 4.995 4.615 8.873 1.00 90.81 82 ASN A CA 1
ATOM 653 C C . ASN A 1 82 ? 3.820 3.632 8.775 1.00 90.81 82 ASN A C 1
ATOM 655 O O . ASN A 1 82 ? 2.725 3.960 9.228 1.00 90.81 82 ASN A O 1
ATOM 659 N N . TYR A 1 83 ? 4.027 2.461 8.162 1.00 88.06 83 TYR A N 1
ATOM 660 C CA . TYR A 1 83 ? 2.940 1.557 7.770 1.00 88.06 83 TYR A CA 1
ATOM 661 C C . TYR A 1 83 ? 3.108 0.092 8.214 1.00 88.06 83 TYR A C 1
ATOM 663 O O . TYR A 1 83 ? 2.183 -0.698 7.981 1.00 88.06 83 TYR A O 1
ATOM 671 N N . LEU A 1 84 ? 4.249 -0.276 8.815 1.00 84.44 84 LEU A N 1
ATOM 672 C CA . LEU A 1 84 ? 4.525 -1.581 9.438 1.00 84.44 84 LEU A CA 1
ATOM 673 C C . LEU A 1 84 ? 4.870 -1.380 10.919 1.00 84.44 84 LEU A C 1
ATOM 675 O O . LEU A 1 84 ? 4.420 -2.229 11.718 1.00 84.44 84 LEU A O 1
#

Secondary structure (DSSP, 8-state):
-TTGGG--S-----HHHHHHHHHTTS---TT--EEEE-SHHHHHHTT-HHHHHHHHHTS-SS-EEEE--S---HHHHHHHHHH-